Protein AF-A0A821K8Y9-F1 (afdb_monomer_lite)

Foldseek 3Di:
DPPVPVVVVVVVVVVPDDDCVVCVVDDDDDDDDDLPDPPVCNLVVQLVVVQVVCVVVVHDRDDSVVSSCVVVVDDDDDVVVVVVVVVLVVVQVVCVVVVPPDQQVDWDWDADVVVRDIDIDGDDDFDWDDDPHDIDGPPDDDDDPDDDDPVVVVVVVD

Structure (mmCIF, N/CA/C/O backbone):
data_AF-A0A821K8Y9-F1
#
_entry.id   AF-A0A821K8Y9-F1
#
loop_
_atom_site.group_PDB
_atom_site.id
_atom_site.type_symbol
_atom_site.label_atom_id
_atom_site.label_alt_id
_atom_site.label_comp_id
_atom_site.label_asym_id
_atom_site.label_entity_id
_atom_site.label_seq_id
_atom_site.pdbx_PDB_ins_code
_atom_site.Cartn_x
_atom_site.Cartn_y
_atom_site.Cartn_z
_atom_site.occupancy
_atom_site.B_iso_or_equiv
_atom_site.auth_seq_id
_atom_site.auth_comp_id
_atom_site.auth_asym_id
_atom_site.auth_atom_id
_atom_site.pdbx_PDB_model_num
ATOM 1 N N . MET A 1 1 ? 7.967 42.297 -19.874 1.00 45.38 1 MET A N 1
ATOM 2 C CA . MET A 1 1 ? 8.262 42.057 -21.306 1.00 45.38 1 MET A CA 1
ATOM 3 C C . MET A 1 1 ? 8.904 40.675 -21.486 1.00 45.38 1 MET A C 1
ATOM 5 O O . MET A 1 1 ? 10.060 40.593 -21.867 1.00 45.38 1 MET A O 1
ATOM 9 N N . MET A 1 2 ? 8.185 39.587 -21.180 1.00 49.03 2 MET A N 1
ATOM 10 C CA . MET A 1 2 ? 8.707 38.207 -21.278 1.00 49.03 2 MET A CA 1
ATOM 11 C C . MET A 1 2 ? 7.647 37.200 -21.780 1.00 49.03 2 MET A C 1
ATOM 13 O O . MET A 1 2 ? 7.760 36.017 -21.499 1.00 49.03 2 MET A O 1
ATOM 17 N N . ASN A 1 3 ? 6.636 37.656 -22.538 1.00 55.09 3 ASN A N 1
ATOM 18 C CA . ASN A 1 3 ? 5.594 36.774 -23.101 1.00 55.09 3 ASN A CA 1
ATOM 19 C C . ASN A 1 3 ? 5.679 36.607 -24.633 1.00 55.09 3 ASN A C 1
ATOM 21 O O . ASN A 1 3 ? 5.322 35.557 -25.141 1.00 55.09 3 ASN A O 1
ATOM 25 N N . ASN A 1 4 ? 6.262 37.559 -25.377 1.00 61.47 4 ASN A N 1
ATOM 26 C CA . ASN A 1 4 ? 6.220 37.521 -26.849 1.00 61.47 4 ASN A CA 1
ATOM 27 C C . ASN A 1 4 ? 6.952 36.334 -27.502 1.00 61.47 4 ASN A C 1
ATOM 29 O O . ASN A 1 4 ? 6.577 35.941 -28.595 1.00 61.47 4 ASN A O 1
ATOM 33 N N . ALA A 1 5 ? 8.009 35.782 -26.897 1.00 63.53 5 ALA A N 1
ATOM 34 C CA . ALA A 1 5 ? 8.796 34.727 -27.547 1.00 63.53 5 ALA A CA 1
ATOM 35 C C . ALA A 1 5 ? 8.064 33.373 -27.573 1.00 63.53 5 ALA A C 1
ATOM 37 O O . ALA A 1 5 ? 8.045 32.714 -28.609 1.00 63.53 5 ALA A O 1
ATOM 38 N N . ASN A 1 6 ? 7.415 33.004 -26.463 1.00 68.00 6 ASN A N 1
ATOM 39 C CA . ASN A 1 6 ? 6.642 31.762 -26.365 1.00 68.00 6 ASN A CA 1
ATOM 40 C C . ASN A 1 6 ? 5.364 31.825 -27.211 1.00 68.00 6 ASN A C 1
ATOM 42 O O . ASN A 1 6 ? 4.975 30.823 -27.804 1.00 68.00 6 ASN A O 1
ATOM 46 N N . ASP A 1 7 ? 4.742 33.003 -27.297 1.00 75.00 7 ASP A N 1
ATOM 47 C CA . ASP A 1 7 ? 3.530 33.203 -28.096 1.00 75.00 7 ASP A CA 1
ATOM 48 C C . ASP A 1 7 ? 3.833 33.072 -29.602 1.00 75.00 7 ASP A C 1
ATOM 50 O O . ASP A 1 7 ? 3.094 32.410 -30.330 1.00 75.00 7 ASP A O 1
ATOM 54 N N . ILE A 1 8 ? 4.981 33.592 -30.059 1.00 79.12 8 ILE A N 1
ATOM 55 C CA . ILE A 1 8 ? 5.451 33.434 -31.448 1.00 79.12 8 ILE A CA 1
ATOM 56 C C . ILE A 1 8 ? 5.761 31.962 -31.771 1.00 79.12 8 ILE A C 1
ATOM 58 O O . ILE A 1 8 ? 5.426 31.483 -32.854 1.00 79.12 8 ILE A O 1
ATOM 62 N N . GLU A 1 9 ? 6.389 31.226 -30.852 1.00 86.88 9 GLU A N 1
ATOM 63 C CA . GLU A 1 9 ? 6.707 29.806 -31.051 1.00 86.88 9 GLU A CA 1
ATOM 64 C C . GLU A 1 9 ? 5.437 28.935 -31.090 1.00 86.88 9 GLU A C 1
ATOM 66 O O . GLU A 1 9 ? 5.315 28.040 -31.931 1.00 86.88 9 GLU A O 1
ATOM 71 N N . ALA A 1 10 ? 4.447 29.240 -30.246 1.00 87.69 10 ALA A N 1
ATOM 72 C CA . ALA A 1 10 ? 3.154 28.561 -30.244 1.00 87.69 10 ALA A CA 1
ATOM 73 C C . ALA A 1 10 ? 2.371 28.793 -31.549 1.00 87.69 10 ALA A C 1
ATOM 75 O O . ALA A 1 10 ? 1.852 27.837 -32.130 1.00 87.69 10 ALA A O 1
ATOM 76 N N . GLU A 1 11 ? 2.326 30.029 -32.056 1.00 88.75 11 GLU A N 1
ATOM 77 C CA . GLU A 1 11 ? 1.686 30.350 -33.341 1.00 88.75 11 GLU A CA 1
ATOM 78 C C . GLU A 1 11 ? 2.365 29.632 -34.517 1.00 88.75 11 GLU A C 1
ATOM 80 O O . GLU A 1 11 ? 1.694 29.089 -35.403 1.00 88.75 11 GLU A O 1
ATOM 85 N N . GLN A 1 12 ? 3.699 29.546 -34.500 1.00 89.38 12 GLN A N 1
ATOM 86 C CA . GLN A 1 12 ? 4.459 28.783 -35.490 1.00 89.38 12 GLN A CA 1
ATOM 87 C C . GLN A 1 12 ? 4.135 27.285 -35.436 1.00 89.38 12 GLN A C 1
ATOM 89 O O . GLN A 1 12 ? 3.950 26.668 -36.486 1.00 89.38 12 GLN A O 1
ATOM 94 N N . LEU A 1 13 ? 4.024 26.691 -34.245 1.00 90.12 13 LEU A N 1
ATOM 95 C CA . LEU A 1 13 ? 3.651 25.281 -34.086 1.00 90.12 13 LEU A CA 1
ATOM 96 C C . LEU A 1 13 ? 2.224 25.006 -34.570 1.00 90.12 13 LEU A C 1
ATOM 98 O O . LEU A 1 13 ? 2.013 24.029 -35.289 1.00 90.12 13 LEU A O 1
ATOM 102 N N . LEU A 1 14 ? 1.269 25.885 -34.253 1.00 88.88 14 LEU A N 1
ATOM 103 C CA . LEU A 1 14 ? -0.120 25.768 -34.708 1.00 88.88 14 LEU A CA 1
ATOM 104 C C . LEU A 1 14 ? -0.222 25.781 -36.235 1.00 88.88 14 LEU A C 1
ATOM 106 O O . LEU A 1 14 ? -0.960 24.982 -36.805 1.00 88.88 14 LEU A O 1
ATOM 110 N N . SER A 1 15 ? 0.568 26.625 -36.904 1.00 90.19 15 SER A N 1
ATOM 111 C CA . SER A 1 15 ? 0.589 26.684 -38.372 1.00 90.19 15 SER A CA 1
ATOM 112 C C . SER A 1 15 ? 1.107 25.403 -39.047 1.00 90.19 15 SER A C 1
ATOM 114 O O . SER A 1 15 ? 0.844 25.186 -40.228 1.00 90.19 15 SER A O 1
ATOM 116 N N . ARG A 1 16 ? 1.835 24.546 -38.311 1.00 90.56 16 ARG A N 1
ATOM 117 C CA . ARG A 1 16 ? 2.416 23.284 -38.807 1.00 90.56 16 ARG A CA 1
ATOM 118 C C . ARG A 1 16 ? 1.526 22.068 -38.560 1.00 90.56 16 ARG A C 1
ATOM 120 O O . ARG A 1 16 ? 1.849 20.991 -39.060 1.00 90.56 16 ARG A O 1
ATOM 127 N N . LEU A 1 17 ? 0.453 22.209 -37.780 1.00 90.31 17 LEU A N 1
ATOM 128 C CA . LEU A 1 17 ? -0.473 21.109 -37.530 1.00 90.31 17 LEU A CA 1
ATOM 129 C C . LEU A 1 17 ? -1.328 20.840 -38.780 1.00 90.31 17 LEU A C 1
ATOM 131 O O . LEU A 1 17 ? -1.825 21.789 -39.393 1.00 90.31 17 LEU A O 1
ATOM 135 N N . PRO A 1 18 ? -1.520 19.566 -39.168 1.00 90.50 18 PRO A N 1
ATOM 136 C CA . PRO A 1 18 ? -2.443 19.218 -40.241 1.00 90.50 18 PRO A CA 1
ATOM 137 C C . PRO A 1 18 ? -3.876 19.587 -39.846 1.00 90.50 18 PRO A C 1
ATOM 139 O O . PRO A 1 18 ? -4.221 19.607 -38.659 1.00 90.50 18 PRO A O 1
ATOM 142 N N . LYS A 1 19 ? -4.735 19.865 -40.833 1.00 89.75 19 LYS A N 1
ATOM 143 C CA . LYS A 1 19 ? -6.149 20.106 -40.539 1.00 89.75 19 LYS A CA 1
ATOM 144 C C . LYS A 1 19 ? -6.786 18.792 -40.075 1.00 89.75 19 LYS A C 1
ATOM 146 O O . LYS A 1 19 ? -6.412 17.737 -40.583 1.00 89.75 19 LYS A O 1
ATOM 151 N N . PRO A 1 20 ? -7.771 18.822 -39.159 1.00 85.38 20 PRO A N 1
ATOM 152 C CA . PRO A 1 20 ? -8.432 17.605 -38.682 1.00 85.38 20 PRO A CA 1
ATOM 153 C C . PRO A 1 20 ? -9.004 16.730 -39.807 1.00 85.38 20 PRO A C 1
ATOM 155 O O . PRO A 1 20 ? -9.006 15.511 -39.688 1.00 85.38 20 PRO A O 1
ATOM 158 N N . GLU A 1 21 ? -9.436 17.352 -40.908 1.00 88.75 21 GLU A N 1
ATOM 159 C CA . GLU A 1 21 ? -9.954 16.694 -42.115 1.00 88.75 21 GLU A CA 1
ATOM 160 C C . GLU A 1 21 ? -8.909 15.799 -42.807 1.00 88.75 21 GLU A C 1
ATOM 162 O O . GLU A 1 21 ? -9.263 14.751 -43.339 1.00 88.75 21 GLU A O 1
ATOM 167 N N . ASP A 1 22 ? -7.623 16.163 -42.736 1.00 87.31 22 ASP A N 1
ATOM 168 C CA . ASP A 1 22 ? -6.518 15.448 -43.391 1.00 87.31 22 ASP A CA 1
ATOM 169 C C . ASP A 1 22 ? -6.084 14.185 -42.618 1.00 87.31 22 ASP A C 1
ATOM 171 O O . ASP A 1 22 ? -5.307 13.377 -43.127 1.00 87.31 22 ASP A O 1
ATOM 175 N N . VAL A 1 23 ? -6.552 14.014 -41.374 1.00 89.50 23 VAL A N 1
ATOM 176 C CA . VAL A 1 23 ? -6.128 12.940 -40.454 1.00 89.50 23 VAL A CA 1
ATOM 177 C C . VAL A 1 23 ? -7.285 12.068 -39.953 1.00 89.50 23 VAL A C 1
ATOM 179 O O . VAL A 1 23 ? -7.086 11.253 -39.054 1.00 89.50 23 VAL A O 1
ATOM 182 N N . LEU A 1 24 ? -8.480 12.194 -40.543 1.00 84.56 24 LEU A N 1
ATOM 183 C CA . LEU A 1 24 ? -9.691 11.456 -40.142 1.00 84.56 24 LEU A CA 1
ATOM 184 C C . LEU A 1 24 ? -9.517 9.927 -40.157 1.00 84.56 24 LEU A C 1
ATOM 186 O O . LEU A 1 24 ? -10.121 9.231 -39.339 1.00 84.56 24 LEU A O 1
ATOM 190 N N . ASP A 1 25 ? -8.667 9.411 -41.047 1.00 88.69 25 ASP A N 1
ATOM 191 C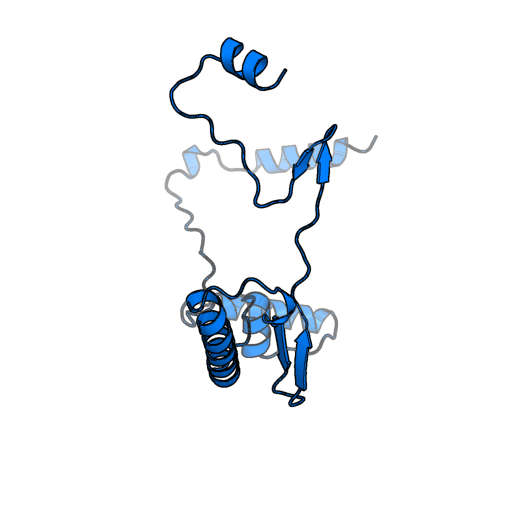 CA . ASP A 1 25 ? -8.406 7.974 -41.186 1.00 88.69 25 ASP A CA 1
ATOM 192 C C . ASP 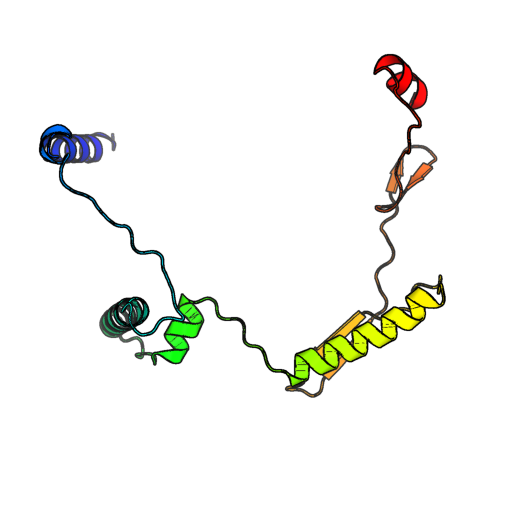A 1 25 ? -7.322 7.449 -40.225 1.00 88.69 25 ASP A C 1
ATOM 194 O O . ASP A 1 25 ? -7.114 6.237 -40.115 1.00 88.69 25 ASP A O 1
ATOM 198 N N . ILE A 1 26 ? -6.632 8.331 -39.491 1.00 89.56 26 ILE A N 1
ATOM 199 C CA . ILE A 1 26 ? -5.576 7.947 -38.550 1.00 89.56 26 ILE A CA 1
ATOM 200 C C . ILE A 1 26 ? -6.197 7.635 -37.190 1.00 89.56 26 ILE A C 1
ATOM 202 O O . ILE A 1 26 ? -6.672 8.513 -36.472 1.00 89.56 26 ILE A O 1
ATOM 206 N N . LYS A 1 27 ? -6.122 6.365 -36.788 1.00 89.19 27 LYS A N 1
ATOM 207 C CA . LYS A 1 27 ? -6.478 5.931 -35.434 1.00 89.19 27 LYS A CA 1
ATOM 208 C C . LYS A 1 27 ? -5.218 5.738 -34.606 1.00 89.19 27 LYS A C 1
ATOM 210 O O . LYS A 1 27 ? -4.423 4.843 -34.873 1.00 89.19 27 LYS A O 1
ATOM 215 N N . ILE A 1 28 ? -5.055 6.568 -33.583 1.00 91.81 28 ILE A N 1
ATOM 216 C CA . ILE A 1 28 ? -4.008 6.396 -32.577 1.00 91.81 28 ILE A CA 1
ATOM 217 C C . ILE A 1 28 ? -4.566 5.488 -31.486 1.00 91.81 28 ILE A C 1
ATOM 219 O O . ILE A 1 28 ? -5.575 5.818 -30.865 1.00 91.81 28 ILE A O 1
ATOM 223 N N . GLN A 1 29 ? -3.910 4.352 -31.252 1.00 92.81 29 GLN A N 1
ATOM 224 C CA . GLN A 1 29 ? -4.229 3.478 -30.131 1.00 92.81 29 GLN A CA 1
ATOM 225 C C . GLN A 1 29 ? -3.271 3.782 -28.971 1.00 92.81 29 GLN A C 1
ATOM 227 O O . GLN A 1 29 ? -2.088 3.431 -29.053 1.00 92.81 29 GLN A O 1
ATOM 232 N N . PRO A 1 30 ? -3.739 4.445 -27.899 1.00 94.50 30 PRO A N 1
ATOM 233 C CA . PRO A 1 30 ? -2.925 4.609 -26.706 1.00 94.50 30 PRO A CA 1
ATOM 234 C C . PRO A 1 30 ? -2.636 3.232 -26.105 1.00 94.50 30 PRO A C 1
ATOM 236 O O . PRO A 1 30 ? -3.524 2.384 -26.023 1.00 94.50 30 PRO A O 1
ATOM 239 N N . HIS A 1 31 ? -1.385 3.005 -25.712 1.00 92.56 31 HIS A N 1
ATOM 240 C CA . HIS A 1 31 ? -1.031 1.811 -24.953 1.00 92.56 31 HIS A CA 1
ATOM 241 C C . HIS A 1 31 ? -1.383 2.030 -23.484 1.00 92.56 31 HIS A C 1
ATOM 243 O O . HIS A 1 31 ? -1.007 3.046 -22.894 1.00 92.56 31 HIS A O 1
ATOM 249 N N . GLU A 1 32 ? -2.097 1.071 -22.902 1.00 94.06 32 GLU A N 1
ATOM 250 C CA . GLU A 1 32 ? -2.330 1.014 -21.464 1.00 94.06 32 GLU A CA 1
ATOM 251 C C . GLU A 1 32 ? -1.160 0.293 -20.810 1.00 94.06 32 GLU A C 1
ATOM 253 O O . GLU A 1 32 ? -0.787 -0.807 -21.214 1.00 94.06 32 GLU A O 1
ATOM 258 N N . PHE A 1 33 ? -0.544 0.935 -19.821 1.00 93.25 33 PHE A N 1
ATOM 259 C CA . PHE A 1 33 ? 0.601 0.354 -19.142 1.00 93.25 33 PHE A CA 1
ATOM 260 C C . PHE A 1 33 ? 0.187 -0.892 -18.354 1.00 93.25 33 PHE A C 1
ATOM 262 O O . PHE A 1 33 ? -0.544 -0.806 -17.372 1.00 93.25 33 PHE A O 1
ATOM 269 N N . GLU A 1 34 ? 0.727 -2.029 -18.775 1.00 92.88 34 GLU A N 1
ATOM 270 C CA . GLU A 1 34 ? 0.651 -3.314 -18.087 1.00 92.88 34 GLU A CA 1
ATOM 271 C C . GLU A 1 34 ? 2.072 -3.808 -17.803 1.00 92.88 34 GLU A C 1
ATOM 273 O O . GLU A 1 34 ? 2.897 -3.921 -18.713 1.00 92.88 34 GLU A O 1
ATOM 278 N N . GLN A 1 35 ? 2.353 -4.066 -16.531 1.00 87.62 35 GLN A N 1
ATOM 279 C CA . GLN A 1 35 ? 3.668 -4.431 -16.014 1.00 87.62 35 GLN A CA 1
ATOM 280 C C . GLN A 1 35 ? 3.879 -5.945 -15.925 1.00 87.62 35 GLN A C 1
ATOM 282 O O . GLN A 1 35 ? 5.028 -6.397 -15.909 1.00 87.62 35 GLN A O 1
ATOM 287 N N . ASP A 1 36 ? 2.797 -6.723 -15.831 1.00 89.81 36 ASP A N 1
ATOM 288 C CA . ASP A 1 36 ? 2.825 -8.168 -15.600 1.00 89.81 36 ASP A CA 1
ATOM 289 C C . ASP A 1 36 ? 2.778 -9.004 -16.878 1.00 89.81 36 ASP A C 1
ATOM 291 O O . ASP A 1 36 ? 3.074 -10.198 -16.837 1.00 89.81 36 ASP A O 1
ATOM 295 N N . ASP A 1 37 ? 2.527 -8.371 -18.021 1.00 92.75 37 ASP A N 1
ATOM 296 C CA . ASP A 1 37 ? 2.674 -8.981 -19.337 1.00 92.75 37 ASP A CA 1
ATOM 297 C C . ASP A 1 37 ? 4.065 -8.693 -19.922 1.00 92.75 37 ASP A C 1
ATOM 299 O O . ASP A 1 37 ? 4.363 -7.596 -20.389 1.00 92.75 37 ASP A O 1
ATOM 303 N N . ASP A 1 38 ? 4.932 -9.707 -19.916 1.00 89.44 38 ASP A N 1
ATOM 304 C CA . ASP A 1 38 ? 6.290 -9.607 -20.459 1.00 89.44 38 ASP A CA 1
ATOM 305 C C . ASP A 1 38 ? 6.338 -9.600 -22.004 1.00 89.44 38 ASP A C 1
ATOM 307 O O . ASP A 1 38 ? 7.419 -9.452 -22.572 1.00 89.44 38 ASP A O 1
ATOM 311 N N . THR A 1 39 ? 5.201 -9.748 -22.697 1.00 93.38 39 THR A N 1
ATOM 312 C CA . THR A 1 39 ? 5.127 -9.808 -24.169 1.00 93.38 39 THR A CA 1
ATOM 313 C C . THR A 1 39 ? 4.787 -8.472 -24.837 1.00 93.38 39 THR A C 1
ATOM 315 O O . THR A 1 39 ? 4.989 -8.322 -26.042 1.00 93.38 39 THR A O 1
ATOM 318 N N . ASN A 1 40 ? 4.325 -7.481 -24.068 1.00 93.62 40 ASN A N 1
ATOM 319 C CA . ASN A 1 40 ? 3.919 -6.161 -24.569 1.00 93.62 40 ASN A CA 1
ATOM 320 C C . ASN A 1 40 ? 5.074 -5.143 -24.703 1.00 93.62 40 ASN A C 1
ATOM 322 O O . ASN A 1 40 ? 4.859 -4.018 -25.153 1.00 93.62 40 ASN A O 1
ATOM 326 N N . PHE A 1 41 ? 6.294 -5.516 -24.299 1.00 94.50 41 PHE A N 1
ATOM 327 C CA . PHE A 1 41 ? 7.510 -4.688 -24.321 1.00 94.50 41 PHE A CA 1
ATOM 328 C C . PHE A 1 41 ? 7.469 -3.383 -23.502 1.00 94.50 41 PHE A C 1
ATOM 330 O O . PHE A 1 41 ? 8.412 -2.588 -23.573 1.00 94.50 41 PHE A O 1
ATOM 337 N N . HIS A 1 42 ? 6.447 -3.146 -22.674 1.00 95.25 42 HIS A N 1
ATOM 338 C CA . HIS A 1 42 ? 6.364 -1.940 -21.842 1.00 95.25 42 HIS A CA 1
ATOM 339 C C . HIS A 1 42 ? 7.554 -1.847 -20.888 1.00 95.25 42 HIS A C 1
ATOM 341 O O . HIS A 1 42 ? 8.248 -0.829 -20.817 1.00 95.25 42 HIS A O 1
ATOM 347 N N . MET A 1 43 ? 7.824 -2.944 -20.178 1.00 94.56 43 MET A N 1
ATOM 348 C CA . MET A 1 43 ? 8.940 -3.002 -19.245 1.00 94.56 43 MET A CA 1
ATOM 349 C C . MET A 1 43 ? 10.287 -2.953 -19.964 1.00 94.56 43 MET A C 1
ATOM 351 O O . MET A 1 43 ? 11.196 -2.297 -19.463 1.00 94.56 43 MET A O 1
ATOM 355 N N . ASP A 1 44 ? 10.418 -3.572 -21.140 1.00 94.88 44 ASP A N 1
ATOM 356 C CA . ASP A 1 44 ? 11.653 -3.528 -21.932 1.00 94.88 44 ASP A CA 1
ATOM 357 C C . ASP A 1 44 ? 12.029 -2.100 -22.324 1.00 94.88 44 ASP A C 1
ATOM 359 O O . ASP A 1 44 ? 13.180 -1.693 -22.139 1.00 94.88 44 ASP A O 1
ATOM 363 N N . TYR A 1 45 ? 11.046 -1.315 -22.779 1.00 95.69 45 TYR A N 1
ATOM 364 C CA . TYR A 1 45 ? 11.232 0.102 -23.073 1.00 95.69 45 TYR A CA 1
ATOM 365 C C . TYR A 1 45 ? 11.699 0.875 -21.831 1.00 95.69 45 TYR A C 1
ATOM 367 O O . TYR A 1 45 ? 12.741 1.533 -21.862 1.00 95.69 45 TYR A O 1
ATOM 375 N N . ILE A 1 46 ? 10.986 0.742 -20.707 1.00 95.94 46 ILE A N 1
ATOM 376 C CA . ILE A 1 46 ? 11.315 1.450 -19.459 1.00 95.94 46 ILE A CA 1
ATOM 377 C C . ILE A 1 46 ? 12.721 1.082 -18.967 1.00 95.94 46 ILE A C 1
ATOM 379 O O . ILE A 1 46 ? 13.491 1.964 -18.585 1.00 95.94 46 ILE A O 1
ATOM 383 N N . ILE A 1 47 ? 13.083 -0.203 -18.998 1.00 95.56 47 ILE A N 1
ATOM 384 C CA . ILE A 1 47 ? 14.387 -0.708 -18.548 1.00 95.56 47 ILE A CA 1
ATOM 385 C C . ILE A 1 47 ? 15.515 -0.164 -19.419 1.00 95.56 47 ILE A C 1
ATOM 387 O O . ILE A 1 47 ? 16.521 0.314 -18.886 1.00 95.56 47 ILE A O 1
ATOM 391 N N . ALA A 1 48 ? 15.362 -0.232 -20.742 1.00 96.56 48 ALA A N 1
ATOM 392 C CA . ALA A 1 48 ? 16.369 0.251 -21.674 1.00 96.56 48 ALA A CA 1
ATOM 393 C C . ALA A 1 48 ? 16.580 1.761 -21.511 1.00 96.56 48 ALA A C 1
ATOM 395 O O . ALA A 1 48 ? 17.707 2.204 -21.285 1.00 96.56 48 ALA A O 1
ATOM 396 N N . THR A 1 49 ? 15.503 2.551 -21.534 1.00 96.94 49 THR A N 1
ATOM 397 C CA . THR A 1 49 ? 15.575 4.011 -21.395 1.00 96.94 49 THR A CA 1
ATOM 398 C C . THR A 1 49 ? 16.138 4.431 -20.038 1.00 96.94 49 THR A C 1
ATOM 400 O O . THR A 1 49 ? 16.982 5.328 -19.981 1.00 96.94 49 THR A O 1
ATOM 403 N N . ALA A 1 50 ? 15.731 3.776 -18.945 1.00 96.94 50 ALA A N 1
ATOM 404 C CA . ALA A 1 50 ? 16.248 4.072 -17.611 1.00 96.94 50 ALA A CA 1
ATOM 405 C C . ALA A 1 50 ? 17.751 3.785 -17.504 1.00 96.94 50 ALA A C 1
ATOM 407 O O . ALA A 1 50 ? 18.491 4.618 -16.983 1.00 96.94 50 ALA A O 1
ATOM 408 N N . ASN A 1 51 ? 18.219 2.650 -18.031 1.00 97.31 51 ASN A N 1
ATOM 409 C CA . ASN A 1 51 ? 19.633 2.279 -17.977 1.00 97.31 51 ASN A CA 1
ATOM 410 C C . ASN A 1 51 ? 20.513 3.130 -18.904 1.00 97.31 51 ASN A C 1
ATOM 412 O O . ASN A 1 51 ? 21.619 3.492 -18.508 1.00 97.31 51 ASN A O 1
ATOM 416 N N . LEU A 1 52 ? 20.023 3.501 -20.092 1.00 97.88 52 LEU A N 1
ATOM 417 C CA . LEU A 1 52 ? 20.720 4.440 -20.980 1.00 97.88 52 LEU A CA 1
ATOM 418 C C . LEU A 1 52 ? 20.836 5.826 -20.337 1.00 97.88 52 LEU A C 1
ATOM 420 O O . LEU A 1 52 ? 21.891 6.454 -20.374 1.00 97.88 52 LEU A O 1
ATOM 424 N N . ARG A 1 53 ? 19.767 6.300 -19.685 1.00 97.75 53 ARG A N 1
ATOM 425 C CA . ARG A 1 53 ? 19.818 7.553 -18.928 1.00 97.75 53 ARG A CA 1
ATOM 426 C C . ARG A 1 53 ? 20.765 7.449 -17.735 1.00 97.75 53 ARG A C 1
ATOM 428 O O . ARG A 1 53 ? 21.475 8.409 -17.475 1.00 97.75 53 ARG A O 1
ATOM 435 N N . ALA A 1 54 ? 20.779 6.325 -17.021 1.00 97.50 54 ALA A N 1
ATOM 436 C CA . ALA A 1 54 ? 21.682 6.111 -15.894 1.00 97.50 54 ALA A CA 1
ATOM 437 C C . ALA A 1 54 ? 23.152 6.237 -16.327 1.00 97.50 54 ALA A C 1
ATOM 439 O O . ALA A 1 54 ? 23.917 6.948 -15.684 1.00 97.50 54 ALA A O 1
ATOM 440 N N . GLU A 1 55 ? 23.511 5.646 -17.466 1.00 97.44 55 GLU A N 1
ATOM 441 C CA . GLU A 1 55 ? 24.861 5.720 -18.033 1.00 97.44 55 GLU A CA 1
ATOM 442 C C . GLU A 1 55 ? 25.301 7.151 -18.368 1.00 97.44 55 GLU A C 1
ATOM 444 O O . GLU A 1 55 ? 26.431 7.516 -18.059 1.00 97.44 55 GLU A O 1
ATOM 449 N N . ASN A 1 56 ? 24.400 7.996 -18.885 1.00 98.31 56 ASN A N 1
ATOM 450 C CA . ASN A 1 56 ? 24.702 9.412 -19.151 1.00 98.31 56 ASN A CA 1
ATOM 451 C C . ASN A 1 56 ? 25.124 10.205 -17.900 1.00 98.31 56 ASN A C 1
ATOM 453 O O . ASN A 1 56 ? 25.761 11.247 -18.031 1.00 98.31 56 ASN A O 1
ATOM 457 N N . TYR A 1 57 ? 24.737 9.752 -16.706 1.00 97.75 57 TYR A N 1
ATOM 458 C CA . TYR A 1 57 ? 25.041 10.404 -15.428 1.00 97.75 57 TYR A CA 1
ATOM 459 C C . TYR A 1 57 ? 25.931 9.538 -14.526 1.00 97.75 57 TYR A C 1
ATOM 461 O O . TYR A 1 57 ? 25.973 9.771 -13.320 1.00 97.75 57 TYR A O 1
ATOM 469 N N . GLU A 1 58 ? 26.598 8.520 -15.086 1.00 96.75 58 GLU A N 1
ATOM 470 C CA . GLU A 1 58 ? 27.457 7.585 -14.341 1.00 96.75 58 GLU A CA 1
ATOM 471 C C . GLU A 1 58 ? 26.732 6.872 -13.176 1.00 96.75 58 GLU A C 1
ATOM 473 O O . GLU A 1 58 ? 27.334 6.441 -12.192 1.00 96.75 58 GLU A O 1
ATOM 478 N N . ILE A 1 59 ? 25.411 6.712 -13.285 1.00 97.25 59 ILE A N 1
ATOM 479 C CA . ILE A 1 59 ? 24.590 5.965 -12.332 1.00 97.25 59 ILE A CA 1
ATOM 480 C C . ILE A 1 59 ? 24.664 4.477 -12.688 1.00 97.25 59 ILE A C 1
ATOM 482 O O . ILE A 1 59 ? 24.529 4.081 -13.847 1.00 97.25 59 ILE A O 1
ATOM 486 N N . GLN A 1 60 ? 24.842 3.624 -11.675 1.00 96.38 60 GLN A N 1
ATOM 487 C CA . GLN A 1 60 ? 24.898 2.177 -11.866 1.00 96.38 60 GLN A CA 1
ATOM 488 C C . GLN A 1 60 ? 23.602 1.645 -12.502 1.00 96.38 60 GLN A C 1
ATOM 490 O O . GLN A 1 60 ? 22.502 1.894 -12.002 1.00 96.38 60 GLN A O 1
ATOM 495 N N . ARG A 1 61 ? 23.748 0.851 -13.570 1.00 95.38 61 ARG A N 1
ATOM 496 C CA . ARG A 1 61 ? 22.630 0.150 -14.215 1.00 95.38 61 ARG A CA 1
ATOM 497 C C . ARG A 1 61 ? 21.939 -0.808 -13.247 1.00 95.38 61 ARG A C 1
ATOM 499 O O . ARG A 1 61 ? 22.570 -1.417 -12.381 1.00 95.38 61 ARG A O 1
ATOM 506 N N . VAL A 1 62 ? 20.636 -0.962 -13.434 1.00 94.81 62 VAL A N 1
ATOM 507 C CA . VAL A 1 62 ? 19.767 -1.757 -12.570 1.00 94.81 62 VAL A CA 1
ATOM 508 C C . VAL A 1 62 ? 19.102 -2.877 -13.373 1.00 94.81 62 VAL A C 1
ATOM 510 O O . VAL A 1 62 ? 18.812 -2.731 -14.562 1.00 94.81 62 VAL A O 1
ATOM 513 N N . ASP A 1 63 ? 18.887 -4.016 -12.719 1.00 93.94 63 ASP A N 1
ATOM 514 C CA . ASP A 1 63 ? 18.250 -5.200 -13.284 1.00 93.94 63 ASP A CA 1
ATOM 515 C C . ASP A 1 63 ? 16.746 -5.006 -13.548 1.00 93.94 63 ASP A C 1
ATOM 517 O O . ASP A 1 63 ? 16.077 -4.163 -12.940 1.00 93.94 63 ASP A O 1
ATOM 521 N N . ARG A 1 64 ? 16.200 -5.853 -14.433 1.00 92.19 64 ARG A N 1
ATOM 522 C CA . ARG A 1 64 ? 14.775 -5.865 -14.803 1.00 92.19 64 ARG A CA 1
ATOM 523 C C . ARG A 1 64 ? 13.859 -5.922 -13.588 1.00 92.19 64 ARG A C 1
ATOM 525 O O . ARG A 1 64 ? 12.913 -5.146 -13.523 1.00 92.19 64 ARG A O 1
ATOM 532 N N . ASN A 1 65 ? 14.133 -6.798 -12.623 1.00 91.88 65 ASN A N 1
ATOM 533 C CA . ASN A 1 65 ? 13.226 -7.032 -11.499 1.00 91.88 65 ASN A CA 1
ATOM 534 C C . ASN A 1 65 ? 13.160 -5.821 -10.571 1.00 91.88 65 ASN A C 1
ATOM 536 O O . ASN A 1 65 ? 12.078 -5.434 -10.130 1.00 91.88 65 ASN A O 1
ATOM 540 N N . LYS A 1 66 ? 14.300 -5.182 -10.299 1.00 93.06 66 LYS A N 1
ATOM 541 C CA . LYS A 1 66 ? 14.325 -3.968 -9.482 1.00 93.06 66 LYS A CA 1
ATOM 542 C C . LYS A 1 66 ? 13.671 -2.780 -10.190 1.00 93.06 66 LYS A C 1
ATOM 544 O O . LYS A 1 66 ? 12.955 -2.036 -9.523 1.00 93.06 66 LYS A O 1
ATOM 549 N N . ILE A 1 67 ? 13.848 -2.624 -11.506 1.00 93.56 67 ILE A N 1
ATOM 550 C CA . ILE A 1 67 ? 13.137 -1.589 -12.280 1.00 93.56 67 ILE A CA 1
ATOM 551 C C . ILE A 1 67 ? 11.635 -1.884 -12.326 1.00 93.56 67 ILE A C 1
ATOM 553 O O . ILE A 1 67 ? 10.855 -0.985 -12.034 1.00 93.56 67 ILE A O 1
ATOM 557 N N . LYS A 1 68 ? 11.222 -3.131 -12.591 1.00 92.56 68 LYS A N 1
ATOM 558 C CA . LYS A 1 68 ? 9.814 -3.566 -12.571 1.00 92.56 68 LYS A CA 1
ATOM 559 C C . LYS A 1 68 ? 9.160 -3.286 -11.226 1.00 92.56 68 LYS A C 1
ATOM 561 O O . LYS A 1 68 ? 8.099 -2.682 -11.181 1.00 92.56 68 LYS A O 1
ATOM 566 N N . ARG A 1 69 ? 9.840 -3.607 -10.123 1.00 93.06 69 ARG A N 1
ATOM 567 C CA . ARG A 1 69 ? 9.351 -3.293 -8.774 1.00 93.06 69 ARG A CA 1
ATOM 568 C C . ARG A 1 69 ? 9.081 -1.798 -8.578 1.00 93.06 69 ARG A C 1
ATOM 570 O O . ARG A 1 69 ? 8.091 -1.450 -7.947 1.00 93.06 69 ARG A O 1
ATOM 577 N N . ILE A 1 70 ? 9.964 -0.934 -9.084 1.00 92.06 70 ILE A N 1
ATOM 578 C CA . ILE A 1 70 ? 9.857 0.525 -8.926 1.00 92.06 70 ILE A CA 1
ATOM 579 C C . ILE A 1 70 ? 8.808 1.111 -9.879 1.00 92.06 70 ILE A C 1
ATOM 581 O O . ILE A 1 70 ? 7.901 1.793 -9.422 1.00 92.06 70 ILE A O 1
ATOM 585 N N . ALA A 1 71 ? 8.907 0.835 -11.182 1.00 91.19 71 ALA A N 1
ATOM 586 C CA . ALA A 1 71 ? 7.985 1.342 -12.204 1.00 91.19 71 ALA A CA 1
ATOM 587 C C . ALA A 1 71 ? 6.546 0.853 -11.981 1.00 91.19 71 ALA A C 1
ATOM 589 O O . ALA A 1 71 ? 5.584 1.569 -12.235 1.00 91.19 71 ALA A O 1
ATOM 590 N N . GLY A 1 72 ? 6.432 -0.364 -11.464 1.00 89.06 72 GLY A N 1
ATOM 591 C CA . GLY A 1 72 ? 5.196 -1.055 -11.162 1.00 89.06 72 GLY A CA 1
ATOM 592 C C . GLY A 1 72 ? 4.540 -0.745 -9.823 1.00 89.06 72 GLY A C 1
ATOM 593 O O . GLY A 1 72 ? 3.437 -1.221 -9.561 1.00 89.06 72 GLY A O 1
ATOM 594 N N . ASN A 1 73 ? 5.226 -0.003 -8.946 1.00 90.31 73 ASN A N 1
ATOM 595 C CA . ASN A 1 73 ? 4.826 0.202 -7.549 1.00 90.31 73 ASN A CA 1
ATOM 596 C C . ASN A 1 73 ? 4.471 -1.111 -6.817 1.00 90.31 73 ASN A C 1
ATOM 598 O O . ASN A 1 73 ? 3.520 -1.167 -6.035 1.00 90.31 73 ASN A O 1
ATOM 602 N N . ILE A 1 74 ? 5.234 -2.182 -7.068 1.00 91.31 74 ILE A N 1
ATOM 603 C CA . ILE A 1 74 ? 4.942 -3.513 -6.520 1.00 91.31 74 ILE A CA 1
ATOM 604 C C . ILE A 1 74 ? 5.184 -3.518 -5.006 1.00 91.31 74 ILE A C 1
ATOM 606 O O . ILE A 1 74 ? 6.309 -3.314 -4.537 1.00 91.31 74 ILE A O 1
ATOM 610 N N . ILE A 1 75 ? 4.134 -3.825 -4.241 1.00 91.69 75 ILE A N 1
ATOM 611 C CA . ILE A 1 75 ? 4.200 -4.011 -2.788 1.00 91.69 75 ILE A CA 1
ATOM 612 C C . ILE A 1 75 ? 4.665 -5.449 -2.498 1.00 91.69 75 ILE A C 1
ATOM 614 O O . ILE A 1 75 ? 4.019 -6.396 -2.947 1.00 91.69 75 ILE A O 1
ATOM 618 N N . PRO A 1 76 ? 5.769 -5.656 -1.756 1.00 89.44 76 PRO A N 1
ATOM 619 C CA . PRO A 1 76 ? 6.242 -6.996 -1.431 1.00 89.44 76 PRO A CA 1
ATOM 620 C C . PRO A 1 76 ? 5.285 -7.691 -0.455 1.00 89.44 76 PRO A C 1
ATOM 622 O O . PRO A 1 76 ? 4.965 -7.154 0.604 1.00 89.44 76 PRO A O 1
ATOM 625 N N . VAL A 1 77 ? 4.872 -8.915 -0.789 1.00 91.69 77 VAL A N 1
ATOM 626 C CA . VAL A 1 77 ? 3.964 -9.732 0.027 1.00 91.69 77 VAL A CA 1
ATOM 627 C C . VAL A 1 77 ? 4.511 -11.151 0.143 1.00 91.69 77 VAL A C 1
ATOM 629 O O . VAL A 1 77 ? 5.029 -11.714 -0.818 1.00 91.69 77 VAL A O 1
ATOM 632 N N . ILE A 1 78 ? 4.383 -11.738 1.333 1.00 94.94 78 ILE A N 1
ATOM 633 C CA . ILE A 1 78 ? 4.698 -13.143 1.595 1.00 94.94 78 ILE A CA 1
ATOM 634 C C . ILE A 1 78 ? 3.626 -13.750 2.501 1.00 94.94 78 ILE A C 1
ATOM 636 O O . ILE A 1 78 ? 3.133 -13.101 3.426 1.00 94.94 78 ILE A O 1
ATOM 640 N N . ALA A 1 79 ? 3.288 -15.016 2.251 1.00 96.38 79 ALA A N 1
ATOM 641 C CA . ALA A 1 79 ? 2.206 -15.713 2.942 1.00 96.38 79 ALA A CA 1
ATOM 642 C C . ALA A 1 79 ? 2.386 -15.786 4.469 1.00 96.38 79 ALA A C 1
ATOM 644 O O . ALA A 1 79 ? 1.398 -15.807 5.196 1.00 96.38 79 ALA A O 1
ATOM 645 N N . THR A 1 80 ? 3.624 -15.798 4.973 1.00 96.56 80 THR A N 1
ATOM 646 C CA . THR A 1 80 ? 3.915 -15.896 6.412 1.00 96.56 80 THR A CA 1
ATOM 647 C C . THR A 1 80 ? 3.393 -14.692 7.195 1.00 96.56 80 THR A C 1
ATOM 649 O O . THR A 1 80 ? 2.697 -14.872 8.194 1.00 96.56 80 THR A O 1
ATOM 652 N N . THR A 1 81 ? 3.657 -13.469 6.721 1.00 95.88 81 THR A N 1
ATOM 653 C CA . THR A 1 81 ? 3.139 -12.242 7.346 1.00 95.88 81 THR A CA 1
ATOM 654 C C . THR A 1 81 ? 1.618 -12.180 7.240 1.00 95.88 81 THR A C 1
ATOM 656 O O . THR A 1 81 ? 0.960 -11.839 8.219 1.00 95.88 81 THR A O 1
ATOM 659 N N . THR A 1 82 ? 1.044 -12.569 6.095 1.00 96.69 82 THR A N 1
ATOM 660 C CA . THR A 1 82 ? -0.415 -12.612 5.905 1.00 96.69 82 THR A CA 1
ATOM 661 C C . THR A 1 82 ? -1.081 -13.575 6.884 1.00 96.69 82 THR A C 1
ATOM 663 O O . THR A 1 82 ? -1.978 -13.166 7.612 1.00 96.69 82 THR A O 1
ATOM 666 N N . ALA A 1 83 ? -0.615 -14.824 6.963 1.00 97.19 83 ALA A N 1
ATOM 667 C CA . ALA A 1 83 ? -1.187 -15.837 7.849 1.00 97.19 83 ALA A CA 1
ATOM 668 C C . ALA A 1 83 ? -1.129 -15.411 9.323 1.00 97.19 83 ALA A C 1
ATOM 670 O O . ALA A 1 83 ? -2.100 -15.564 10.062 1.00 97.19 83 ALA A O 1
ATOM 671 N N . MET A 1 84 ? -0.007 -14.826 9.740 1.00 95.88 84 MET A N 1
ATOM 672 C CA . MET A 1 84 ? 0.163 -14.316 11.094 1.00 95.88 84 MET A CA 1
ATOM 673 C C . MET A 1 84 ? -0.777 -13.142 11.398 1.00 95.88 84 MET A C 1
ATOM 675 O O . MET A 1 84 ? -1.449 -13.165 12.427 1.00 95.88 84 MET A O 1
ATOM 679 N N . LEU A 1 85 ? -0.856 -12.134 10.520 1.00 96.06 85 LEU A N 1
ATOM 680 C CA . LEU A 1 85 ? -1.760 -10.995 10.713 1.00 96.06 85 LEU A CA 1
ATOM 681 C C . LEU A 1 85 ? -3.223 -11.450 10.748 1.00 96.06 85 LEU A C 1
ATOM 683 O O . LEU A 1 85 ? -3.967 -11.021 11.625 1.00 96.06 85 LEU A O 1
ATOM 687 N N . THR A 1 86 ? -3.624 -12.366 9.863 1.00 97.50 86 THR A N 1
ATOM 688 C CA . THR A 1 86 ? -4.967 -12.960 9.886 1.00 97.50 86 THR A CA 1
ATOM 689 C C . THR A 1 86 ? -5.236 -13.682 11.205 1.00 97.50 86 THR A C 1
ATOM 691 O O . THR A 1 86 ? -6.295 -13.483 11.794 1.00 97.50 86 THR A O 1
ATOM 694 N N . GLY A 1 87 ? -4.275 -14.458 11.714 1.00 97.69 87 GLY A N 1
ATOM 695 C CA . GLY A 1 87 ? -4.393 -15.116 13.016 1.00 97.69 87 GLY A CA 1
ATOM 696 C C . GLY A 1 87 ? -4.619 -14.127 14.165 1.00 97.69 87 GLY A C 1
ATOM 697 O O . GLY A 1 87 ? -5.517 -14.333 14.979 1.00 97.69 87 GLY A O 1
ATOM 698 N N . LEU A 1 88 ? -3.864 -13.024 14.201 1.00 97.12 88 LEU A N 1
ATOM 699 C CA . LEU A 1 88 ? -4.027 -11.971 15.212 1.00 97.12 88 LEU A CA 1
ATOM 700 C C . LEU A 1 88 ? -5.389 -11.272 15.102 1.00 97.12 88 LEU A C 1
ATOM 702 O O . LEU A 1 88 ? -6.049 -11.059 16.115 1.00 97.12 88 LEU A O 1
ATOM 706 N N . VAL A 1 89 ? -5.857 -10.993 13.883 1.00 97.81 89 VAL A N 1
ATOM 707 C CA . VAL A 1 89 ? -7.205 -10.447 13.658 1.00 97.81 89 VAL A CA 1
ATOM 708 C C . VAL A 1 89 ? -8.277 -11.410 14.173 1.00 97.81 89 VAL A C 1
ATOM 710 O O . VAL A 1 89 ? -9.202 -10.977 14.858 1.00 97.81 89 VAL A O 1
ATOM 713 N N . CYS A 1 90 ? -8.149 -12.716 13.919 1.00 97.75 90 CYS A N 1
ATOM 714 C CA . CYS A 1 90 ? -9.087 -13.714 14.437 1.00 97.75 90 CYS A CA 1
ATOM 715 C C . CYS A 1 90 ? -9.158 -13.719 15.974 1.00 97.75 90 CYS A C 1
ATOM 717 O O . CYS A 1 90 ? -10.239 -13.930 16.524 1.00 97.75 90 CYS A O 1
ATOM 719 N N . LEU A 1 91 ? -8.050 -13.451 16.676 1.00 96.50 91 LEU A N 1
ATOM 720 C CA . LEU A 1 91 ? -8.054 -13.314 18.138 1.00 96.50 91 LEU A CA 1
ATOM 721 C C . LEU A 1 91 ? -8.867 -12.097 18.606 1.00 96.50 91 LEU A C 1
ATOM 723 O O . LEU A 1 91 ? -9.635 -12.213 19.561 1.00 96.50 91 LEU A O 1
ATOM 727 N N . GLU A 1 92 ? -8.762 -10.954 17.924 1.00 97.12 92 GLU A N 1
ATOM 728 C CA . GLU A 1 92 ? -9.566 -9.766 18.249 1.00 97.12 92 GLU A CA 1
ATOM 729 C C . GLU A 1 92 ? -11.058 -9.971 17.934 1.00 97.12 92 GLU A C 1
ATOM 731 O O . GLU A 1 92 ? -11.924 -9.516 18.686 1.00 97.12 92 GLU A O 1
ATOM 736 N N . VAL A 1 93 ? -11.380 -10.735 16.883 1.00 97.31 93 VAL A N 1
ATOM 737 C CA . VAL A 1 93 ? -12.769 -11.090 16.540 1.00 97.31 93 VAL A CA 1
ATOM 738 C C . VAL A 1 93 ? -13.459 -11.840 17.686 1.00 97.31 93 VAL A C 1
ATOM 740 O O . VAL A 1 93 ? -14.623 -11.560 17.971 1.00 97.31 93 VAL A O 1
ATOM 743 N N . TYR A 1 94 ? -12.768 -12.730 18.407 1.00 96.75 94 TYR A N 1
ATOM 744 C CA . TYR A 1 94 ? -13.360 -13.404 19.571 1.00 96.75 94 TYR A CA 1
ATOM 745 C C . TYR A 1 94 ? -13.801 -12.428 20.668 1.00 96.75 94 TYR A C 1
ATOM 747 O O . TYR A 1 94 ? -14.832 -12.652 21.302 1.00 96.75 94 TYR A O 1
ATOM 755 N N . LYS A 1 95 ? -13.043 -11.352 20.902 1.00 95.69 95 LYS A N 1
ATOM 756 C CA . LYS A 1 95 ? -13.374 -10.326 21.908 1.00 95.69 95 LYS A CA 1
ATOM 757 C C . LYS A 1 95 ? -14.600 -9.525 21.483 1.00 95.69 95 LYS A C 1
ATOM 759 O O . LYS A 1 95 ? -15.488 -9.263 22.295 1.00 95.69 95 LYS A O 1
ATOM 764 N N . PHE A 1 96 ? -14.673 -9.211 20.190 1.00 94.50 96 PHE A N 1
ATOM 765 C CA . PHE A 1 96 ? -15.818 -8.537 19.593 1.00 94.50 96 PHE A CA 1
ATOM 766 C C . PHE A 1 96 ? -17.101 -9.373 19.712 1.00 94.50 96 PHE A C 1
ATOM 768 O O . PHE A 1 96 ? -18.123 -8.874 20.184 1.00 94.50 96 PHE A O 1
ATOM 775 N N . VAL A 1 97 ? -17.041 -10.664 19.361 1.00 96.69 97 VAL A N 1
ATOM 776 C CA . VAL A 1 97 ? -18.184 -11.595 19.450 1.00 96.69 97 VAL A CA 1
ATOM 777 C 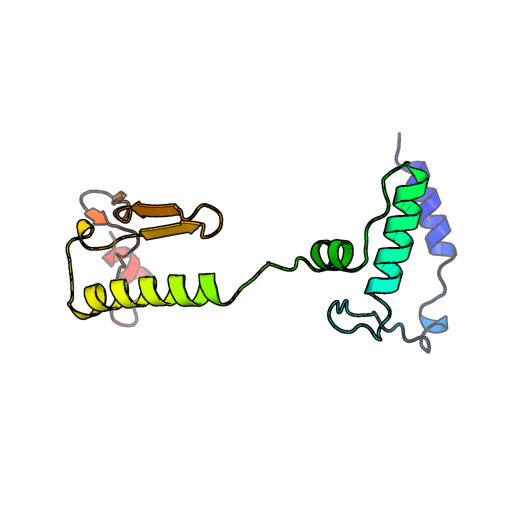C . VAL A 1 97 ? -18.644 -11.804 20.896 1.00 96.69 97 VAL A C 1
ATOM 779 O O . VAL A 1 97 ? -19.837 -11.934 21.147 1.00 96.69 97 VAL A O 1
ATOM 782 N N . GLN A 1 98 ? -17.727 -11.779 21.865 1.00 96.38 98 GLN A N 1
ATOM 783 C CA . GLN A 1 98 ? -18.052 -11.858 23.295 1.00 96.38 98 GLN A CA 1
ATOM 784 C C . GLN A 1 98 ? -18.548 -10.530 23.892 1.00 96.38 98 GLN A C 1
ATOM 786 O O . GLN A 1 98 ? -18.743 -10.433 25.102 1.00 96.38 98 GLN A O 1
ATOM 791 N N . HIS A 1 99 ? -18.760 -9.501 23.066 1.00 94.50 99 HIS A N 1
ATOM 792 C CA . HIS A 1 99 ? -19.244 -8.186 23.484 1.00 94.50 99 HIS A CA 1
ATOM 793 C C . HIS A 1 99 ? -18.376 -7.520 24.562 1.00 94.50 99 HIS A C 1
ATOM 795 O O . HIS A 1 99 ? -18.888 -6.844 25.461 1.00 94.50 99 HIS A O 1
ATOM 801 N N . HIS A 1 100 ? -17.053 -7.683 24.472 1.00 95.06 100 HIS A N 1
ATOM 802 C CA . HIS A 1 100 ? -16.130 -6.962 25.340 1.00 95.06 100 HIS A CA 1
ATOM 803 C C . HIS A 1 100 ? -16.326 -5.448 25.183 1.00 95.06 100 HIS A C 1
ATOM 805 O O . HIS A 1 100 ? -16.228 -4.912 24.078 1.00 95.06 100 HIS A O 1
ATOM 811 N N . LYS A 1 101 ? -16.588 -4.759 26.302 1.00 91.06 101 LYS A N 1
ATOM 812 C CA . LYS A 1 101 ? -16.792 -3.299 26.349 1.00 91.06 101 LYS A CA 1
ATOM 813 C C . LYS A 1 101 ? -15.566 -2.519 26.823 1.00 91.06 101 LYS A C 1
ATOM 815 O O . LYS A 1 101 ? -15.496 -1.319 26.585 1.00 91.06 101 LYS A O 1
ATOM 820 N N . ASN A 1 102 ? -14.627 -3.175 27.512 1.00 93.00 102 ASN A N 1
ATOM 821 C CA . ASN A 1 102 ? -13.396 -2.523 27.952 1.00 93.00 102 ASN A CA 1
ATOM 822 C C . ASN A 1 102 ? -12.419 -2.411 26.772 1.00 93.00 102 ASN A C 1
ATOM 824 O O . ASN A 1 102 ? -12.059 -3.426 26.170 1.00 93.00 102 ASN A O 1
ATOM 828 N N . ILE A 1 103 ? -11.983 -1.187 26.473 1.00 91.81 103 ILE A N 1
ATOM 829 C CA . ILE A 1 103 ? -11.014 -0.894 25.413 1.00 91.81 103 ILE A CA 1
ATOM 830 C C . ILE A 1 103 ? -9.658 -1.565 25.666 1.00 91.81 103 ILE A C 1
ATOM 832 O O . ILE A 1 103 ? -9.053 -2.049 24.718 1.00 91.81 103 ILE A O 1
ATOM 836 N N . GLU A 1 104 ? -9.251 -1.704 26.931 1.00 92.88 104 GLU A N 1
ATOM 837 C CA . GLU A 1 104 ? -7.990 -2.344 27.350 1.00 92.88 104 GLU A CA 1
ATOM 838 C C . GLU A 1 104 ? -7.939 -3.833 26.969 1.00 92.88 104 GLU A C 1
ATOM 840 O O . GLU A 1 104 ? -6.872 -4.436 26.854 1.00 92.88 104 GLU A O 1
ATOM 845 N N . SER A 1 105 ? -9.106 -4.452 26.748 1.00 94.25 105 SER A N 1
ATOM 846 C CA . SER A 1 105 ? -9.160 -5.843 26.298 1.00 94.25 105 SER A CA 1
ATOM 847 C C . SER A 1 105 ? -8.721 -6.005 24.843 1.00 94.25 105 SER A C 1
ATOM 849 O O . SER A 1 105 ? -8.256 -7.084 24.473 1.00 94.25 105 SER A O 1
ATOM 851 N N . TYR A 1 106 ? -8.837 -4.958 24.025 1.00 96.31 106 TYR A N 1
ATOM 852 C CA . TYR A 1 106 ? -8.431 -4.959 22.624 1.00 96.31 106 TYR A CA 1
ATOM 853 C C . TYR A 1 106 ? -6.961 -4.577 22.485 1.00 96.31 106 TYR A C 1
ATOM 855 O O . TYR A 1 106 ? -6.413 -3.843 23.304 1.00 96.31 106 TYR A O 1
ATOM 863 N N . GLN A 1 107 ? -6.314 -5.081 21.438 1.00 96.19 107 GLN A N 1
ATOM 864 C CA . GLN A 1 107 ? -4.906 -4.798 21.169 1.00 96.19 107 GLN A CA 1
ATOM 865 C C . GLN A 1 107 ? -4.695 -4.541 19.677 1.00 96.19 107 GLN A C 1
ATOM 867 O O . GLN A 1 107 ? -5.073 -5.345 18.827 1.00 96.19 107 GLN A O 1
ATOM 872 N N . ASN A 1 108 ? -4.044 -3.428 19.358 1.00 96.75 108 ASN A N 1
ATOM 873 C CA . ASN A 1 108 ? -3.432 -3.210 18.056 1.00 96.75 108 ASN A CA 1
ATOM 874 C C . ASN A 1 108 ? -2.130 -4.006 17.998 1.00 96.75 108 ASN A C 1
ATOM 876 O O . ASN A 1 108 ? -1.343 -3.952 18.940 1.00 96.75 108 ASN A O 1
ATOM 880 N N . ALA A 1 109 ? -1.884 -4.707 16.893 1.00 96.38 109 ALA A N 1
ATOM 881 C CA . ALA A 1 109 ? -0.671 -5.491 16.703 1.00 96.38 109 ALA A CA 1
ATOM 882 C C . ALA A 1 109 ? 0.242 -4.869 15.639 1.00 96.38 109 ALA A C 1
ATOM 884 O O . ALA A 1 109 ? -0.185 -4.580 14.521 1.00 96.38 109 ALA A O 1
ATOM 885 N N . PHE A 1 110 ? 1.520 -4.731 15.975 1.00 96.44 110 PHE A N 1
ATOM 886 C CA . PHE A 1 110 ? 2.594 -4.293 15.092 1.00 96.44 110 PHE A CA 1
ATOM 887 C C . PHE A 1 110 ? 3.618 -5.411 15.005 1.00 96.44 110 PHE A C 1
ATOM 889 O O . PHE A 1 110 ? 4.155 -5.838 16.026 1.00 96.44 110 PHE A O 1
ATOM 896 N N . V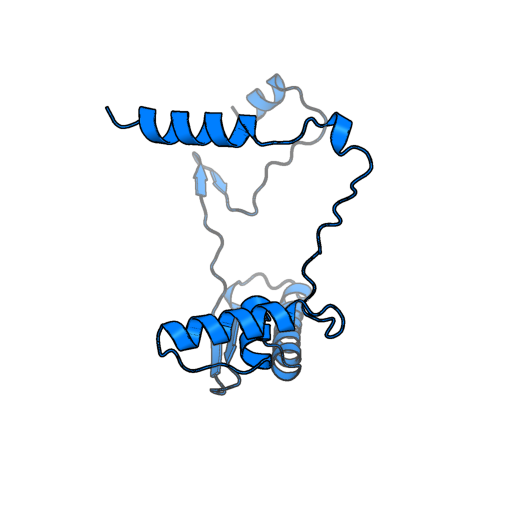AL A 1 111 ? 3.899 -5.901 13.799 1.00 95.94 111 VAL A N 1
ATOM 897 C CA . VAL A 1 111 ? 4.783 -7.055 13.646 1.00 95.94 111 VAL A CA 1
ATOM 898 C C . VAL A 1 111 ? 5.815 -6.833 12.555 1.00 95.94 111 VAL A C 1
ATOM 900 O O . VAL A 1 111 ? 5.496 -6.379 11.459 1.00 95.94 111 VAL A O 1
ATOM 903 N N . ASN A 1 112 ? 7.057 -7.203 12.855 1.00 95.50 112 ASN A N 1
ATOM 904 C CA . ASN A 1 112 ? 8.140 -7.287 11.890 1.00 95.50 112 ASN A CA 1
ATOM 905 C C . ASN A 1 112 ? 8.860 -8.634 12.040 1.00 95.50 112 ASN A C 1
ATOM 907 O O . ASN A 1 112 ? 9.726 -8.801 12.900 1.00 95.50 112 ASN A O 1
ATOM 911 N N . LEU A 1 113 ? 8.517 -9.580 11.162 1.00 94.69 113 LEU A N 1
ATOM 912 C CA . LEU A 1 113 ? 9.068 -10.938 11.161 1.00 94.69 113 LEU A CA 1
ATOM 913 C C . LEU A 1 113 ? 10.551 -11.018 10.773 1.00 94.69 113 LEU A C 1
ATOM 915 O O . LEU A 1 113 ? 11.174 -12.046 11.019 1.00 94.69 113 LEU A O 1
ATOM 919 N N . ALA A 1 114 ? 11.129 -9.962 10.191 1.00 94.69 114 ALA A N 1
ATOM 920 C CA . ALA A 1 114 ? 12.562 -9.929 9.902 1.00 94.69 114 ALA A CA 1
ATOM 921 C C . ALA A 1 114 ? 13.407 -9.717 11.173 1.00 94.69 114 ALA A C 1
ATOM 923 O O . ALA A 1 114 ? 14.524 -10.221 11.250 1.00 94.69 114 ALA A O 1
ATOM 924 N N . LEU A 1 115 ? 12.874 -8.990 12.167 1.00 94.75 115 LEU A N 1
ATOM 925 C CA . LEU A 1 115 ? 13.504 -8.732 13.476 1.00 94.75 115 LEU A CA 1
ATOM 926 C C . LEU A 1 115 ? 12.886 -9.558 14.619 1.00 94.75 115 LEU A C 1
ATOM 928 O O . LEU A 1 115 ? 13.113 -9.261 15.790 1.00 94.75 115 LEU A O 1
ATOM 932 N N . PRO A 1 116 ? 12.170 -10.639 14.287 1.00 91.12 116 PRO A N 1
ATOM 933 C CA . PRO A 1 116 ? 11.097 -11.229 15.109 1.00 91.12 116 PRO A CA 1
ATOM 934 C C . PRO A 1 116 ? 10.429 -10.298 16.146 1.00 91.12 116 PRO A C 1
ATOM 936 O O . PRO A 1 116 ? 10.253 -10.663 17.306 1.00 91.12 116 PRO A O 1
ATOM 939 N N . PHE A 1 117 ? 10.056 -9.082 15.742 1.00 96.44 117 PHE A N 1
ATOM 940 C CA . PHE A 1 117 ? 9.482 -8.076 16.636 1.00 96.44 117 PHE A CA 1
ATOM 941 C C . PHE A 1 117 ? 7.956 -8.149 16.653 1.00 96.44 117 PHE A C 1
ATOM 943 O O . PHE A 1 117 ? 7.330 -8.103 15.594 1.00 96.44 117 PHE A O 1
ATOM 950 N N . PHE A 1 118 ? 7.380 -8.161 17.856 1.00 96.56 118 PHE A N 1
ATOM 951 C CA . PHE A 1 118 ? 5.943 -8.091 18.107 1.00 96.56 118 PHE A CA 1
ATOM 952 C C . PHE A 1 118 ? 5.676 -6.989 19.133 1.00 96.56 118 PHE A C 1
ATOM 954 O O . PHE A 1 118 ? 6.148 -7.061 20.266 1.00 96.56 118 PHE A O 1
ATOM 961 N N . GLY A 1 119 ? 4.930 -5.968 18.728 1.00 97.00 119 GLY A N 1
ATOM 962 C CA . GLY A 1 11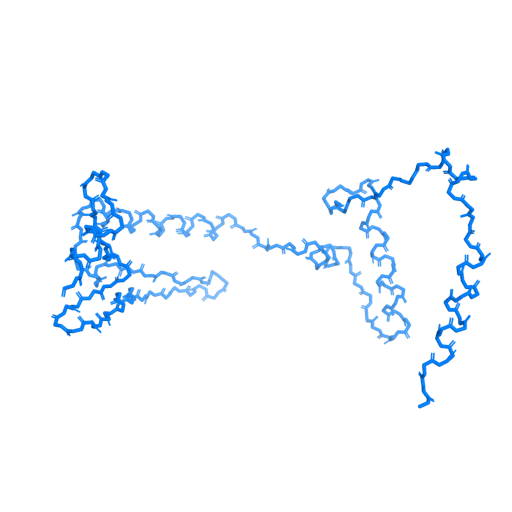9 ? 4.478 -4.881 19.582 1.00 97.00 119 GLY A CA 1
ATOM 963 C C . GLY A 1 119 ? 2.962 -4.881 19.663 1.00 97.00 119 GLY A C 1
ATOM 964 O O . GLY A 1 119 ? 2.289 -5.007 18.642 1.00 97.00 119 GLY A O 1
ATOM 965 N N . PHE A 1 120 ? 2.434 -4.711 20.868 1.00 96.88 120 PHE A N 1
ATOM 966 C CA . PHE A 1 120 ? 1.004 -4.562 21.096 1.00 96.88 120 PHE A CA 1
ATOM 967 C C . PHE A 1 120 ? 0.739 -3.237 21.798 1.00 96.88 120 PHE A C 1
ATOM 969 O O . PHE A 1 120 ? 1.524 -2.821 22.652 1.00 96.88 120 PHE A O 1
ATOM 976 N N . SER A 1 121 ? -0.333 -2.558 21.407 1.00 96.38 121 SER A N 1
ATOM 977 C CA . SER A 1 121 ? -0.777 -1.343 22.080 1.00 96.38 121 SER A CA 1
ATOM 978 C C . SER A 1 121 ? -2.286 -1.333 22.220 1.00 96.38 121 SER A C 1
ATOM 980 O O . SER A 1 121 ? -3.009 -1.780 21.331 1.00 96.38 121 SER A O 1
ATOM 982 N N . GLU A 1 122 ? -2.775 -0.719 23.286 1.00 95.31 122 GLU A N 1
ATOM 983 C CA . GLU A 1 122 ? -4.205 -0.479 23.427 1.00 95.31 122 GLU A CA 1
ATOM 984 C C . GLU A 1 122 ? -4.707 0.471 22.324 1.00 95.31 122 GLU A C 1
ATOM 986 O O . GLU A 1 122 ? -3.975 1.376 21.889 1.00 95.31 122 GLU A O 1
ATOM 991 N N . PRO A 1 123 ? -5.940 0.276 21.825 1.00 94.69 123 PRO A N 1
ATOM 992 C CA . PRO A 1 123 ? -6.572 1.231 20.934 1.00 94.69 123 PRO A CA 1
ATOM 993 C C . PRO A 1 123 ? -6.768 2.592 21.598 1.00 94.69 123 PRO A C 1
ATOM 995 O O . PRO A 1 123 ? -7.051 2.702 22.790 1.00 94.69 123 PRO A O 1
ATOM 998 N N . VAL A 1 124 ? -6.670 3.650 20.796 1.00 93.25 124 VAL A N 1
ATOM 999 C CA . VAL A 1 124 ? -6.906 5.013 21.275 1.00 93.25 124 VAL A CA 1
ATOM 1000 C C . VAL A 1 124 ? -8.412 5.223 21.470 1.00 93.25 124 VAL A C 1
ATOM 1002 O O . VAL A 1 124 ? -9.185 4.929 20.551 1.00 93.25 124 VAL A O 1
ATOM 1005 N N . PRO A 1 125 ? -8.861 5.753 22.623 1.00 91.94 125 PRO A N 1
ATOM 1006 C CA . PRO A 1 125 ? -10.271 6.050 22.835 1.00 91.94 125 PRO A CA 1
ATOM 1007 C C . PRO A 1 125 ? -10.766 7.118 21.854 1.00 91.94 125 PRO A C 1
ATOM 1009 O O . PRO A 1 125 ? -10.033 8.024 21.453 1.00 91.94 125 PRO A O 1
ATOM 1012 N N . SER A 1 126 ? -12.044 7.044 21.483 1.00 91.69 126 SER A N 1
ATOM 1013 C CA . SER A 1 126 ? -12.654 8.023 20.581 1.00 91.69 126 SER A CA 1
ATOM 1014 C C . SER A 1 126 ? -12.586 9.433 21.167 1.00 91.69 126 SER A C 1
ATOM 1016 O O . SER A 1 126 ? -12.987 9.655 22.315 1.00 91.69 126 SER A O 1
ATOM 1018 N N . LYS A 1 127 ? -12.152 10.403 20.359 1.00 93.00 127 LYS A N 1
ATOM 1019 C CA . LYS A 1 127 ? -12.119 11.812 20.758 1.00 93.00 127 LYS A CA 1
ATOM 1020 C C . LYS A 1 127 ? -13.532 12.300 21.086 1.00 93.00 127 LYS A C 1
ATOM 1022 O O . LYS A 1 127 ? -14.414 12.260 20.229 1.00 93.00 127 LYS A O 1
ATOM 1027 N N . ARG A 1 128 ? -13.718 12.787 22.314 1.00 92.94 128 ARG A N 1
ATOM 1028 C CA . ARG A 1 128 ? -14.950 13.451 22.749 1.00 92.94 128 ARG A CA 1
ATOM 1029 C C . ARG A 1 128 ? -14.894 14.925 22.373 1.00 92.94 128 ARG A C 1
ATOM 1031 O O . ARG A 1 128 ? -13.889 15.596 22.606 1.00 92.94 128 ARG A O 1
ATOM 1038 N N . GLN A 1 129 ? -15.962 15.403 21.761 1.00 92.25 129 GLN A N 1
ATOM 1039 C CA . GLN A 1 129 ? -16.204 16.798 21.435 1.00 92.25 129 GLN A CA 1
ATOM 1040 C C . GLN A 1 129 ? -17.385 17.284 22.267 1.00 92.25 129 GLN A C 1
ATOM 1042 O O . GLN A 1 129 ? -18.289 16.512 22.581 1.00 92.25 129 GLN A O 1
ATOM 1047 N N . LYS A 1 130 ? -17.366 18.562 22.639 1.00 91.88 130 LYS A N 1
ATOM 1048 C CA . LYS A 1 130 ? -18.424 19.173 23.439 1.00 91.88 130 LYS A CA 1
ATOM 1049 C C . LYS A 1 130 ? -19.062 20.304 22.649 1.00 91.88 130 LYS A C 1
ATOM 1051 O O . LYS A 1 130 ? -18.359 21.197 22.179 1.00 91.88 130 LYS A O 1
ATOM 1056 N N . TYR A 1 131 ? -20.382 20.261 22.524 1.00 84.44 131 TYR A N 1
ATOM 1057 C CA . TYR A 1 131 ? -21.186 21.357 21.998 1.00 84.44 131 TYR A CA 1
ATOM 1058 C C . TYR A 1 131 ? -22.280 21.679 23.014 1.00 84.44 131 TYR A C 1
ATOM 1060 O O . TYR A 1 131 ? -23.092 20.815 23.348 1.00 84.44 131 TYR A O 1
ATOM 1068 N N . LEU A 1 132 ? -22.265 22.910 23.536 1.00 84.56 132 LEU A N 1
ATOM 1069 C CA . LEU A 1 132 ? -23.070 23.315 24.695 1.00 84.56 132 LEU A CA 1
ATOM 1070 C C . LEU A 1 132 ? -22.844 22.343 25.872 1.00 84.56 132 LEU A C 1
ATOM 1072 O O . LEU A 1 132 ? -21.699 22.144 26.278 1.00 84.56 132 LEU A O 1
ATOM 1076 N N . ASP A 1 133 ? -23.900 21.708 26.381 1.00 82.00 133 ASP A N 1
ATOM 1077 C CA . ASP A 1 133 ? -23.847 20.737 27.482 1.00 82.00 133 ASP A CA 1
ATOM 1078 C C . ASP A 1 133 ? -23.808 19.271 27.020 1.00 82.00 133 ASP A C 1
ATOM 1080 O O . ASP A 1 133 ? -23.810 18.361 27.848 1.00 82.00 133 ASP A O 1
ATOM 1084 N N . LYS A 1 134 ? -23.750 19.015 25.706 1.00 83.31 134 LYS A N 1
ATOM 1085 C CA . LYS A 1 134 ? -23.716 17.658 25.145 1.00 83.31 134 LYS A CA 1
ATOM 1086 C C . LYS A 1 134 ? -22.293 17.271 24.745 1.00 83.31 134 LYS A C 1
ATOM 1088 O O . LYS A 1 134 ? -21.632 17.978 23.981 1.00 83.31 134 LYS A O 1
ATOM 1093 N N . GLU A 1 135 ? -21.836 16.125 25.244 1.00 90.12 135 GLU A N 1
ATOM 1094 C CA . GLU A 1 135 ? -20.643 15.444 24.739 1.00 90.12 135 GLU A CA 1
ATOM 1095 C C . GLU A 1 135 ? -21.035 14.459 23.638 1.00 90.12 135 GLU A C 1
ATOM 1097 O O . GLU A 1 135 ? -22.024 13.741 23.769 1.00 90.12 135 GLU A O 1
ATOM 1102 N N . PHE A 1 136 ? -20.252 14.424 22.565 1.00 91.75 136 PHE A N 1
ATOM 1103 C CA . PHE A 1 136 ? -20.428 13.493 21.456 1.00 91.75 136 PHE A CA 1
ATOM 1104 C C . PHE A 1 136 ? -19.071 13.049 20.898 1.00 91.75 136 PHE A C 1
ATOM 1106 O O . PHE A 1 136 ? -18.035 13.682 21.107 1.00 91.75 136 PHE A O 1
ATOM 1113 N N . THR A 1 137 ? -19.064 11.933 20.192 1.00 94.00 137 THR A N 1
ATOM 1114 C CA . THR A 1 137 ? -17.900 11.287 19.584 1.00 94.00 137 THR A CA 1
ATOM 1115 C C . THR A 1 137 ? -18.123 11.096 18.086 1.00 94.00 137 THR A C 1
ATOM 1117 O O . THR A 1 137 ? -19.179 11.427 17.556 1.00 94.00 137 THR A O 1
ATOM 1120 N N . LEU A 1 138 ? -17.132 10.531 17.387 1.00 91.88 138 LEU A N 1
ATOM 1121 C CA . LEU A 1 138 ? -17.265 10.135 15.977 1.00 91.88 138 LEU A CA 1
ATOM 1122 C C . LEU A 1 138 ? -18.440 9.169 15.729 1.00 91.88 138 LEU A C 1
ATOM 1124 O O . LEU A 1 138 ? -18.962 9.113 14.621 1.00 91.88 138 LEU A O 1
ATOM 1128 N N . TRP A 1 139 ? -18.823 8.389 16.739 1.00 91.75 139 TRP A N 1
ATOM 1129 C CA . TRP A 1 139 ? -19.818 7.325 16.612 1.00 91.75 139 TRP A CA 1
ATOM 1130 C C . TRP A 1 139 ? -21.245 7.795 16.893 1.00 91.75 139 TRP A C 1
ATOM 1132 O O . TRP A 1 139 ? -22.194 7.069 16.598 1.00 91.75 139 TRP A O 1
ATOM 1142 N N . ASP A 1 140 ? -21.398 8.994 17.451 1.00 92.06 140 ASP A N 1
ATOM 1143 C CA . ASP A 1 140 ? -22.700 9.563 17.762 1.00 92.06 140 ASP A CA 1
ATOM 1144 C C . ASP A 1 140 ? -23.309 10.203 16.514 1.00 92.06 140 ASP A C 1
ATOM 1146 O O . ASP A 1 140 ? -22.639 10.890 15.740 1.00 92.06 140 ASP A O 1
ATOM 1150 N N . ARG A 1 141 ? -24.608 9.983 16.318 1.00 90.12 141 ARG A N 1
ATOM 1151 C CA . ARG A 1 141 ? -25.369 10.550 15.204 1.00 90.12 141 ARG A CA 1
ATOM 1152 C C . ARG A 1 141 ? -26.765 10.940 15.658 1.00 90.12 141 ARG A C 1
ATOM 1154 O O . ARG A 1 141 ? -27.335 10.312 16.548 1.00 90.12 141 ARG A O 1
ATOM 1161 N N . PHE A 1 142 ? -27.326 11.950 15.007 1.00 87.62 142 PHE A N 1
ATOM 1162 C CA . PHE A 1 142 ? -28.727 12.301 15.184 1.00 87.62 142 PHE A CA 1
ATOM 1163 C C . PHE A 1 142 ? -29.580 11.466 14.236 1.00 87.62 142 PHE A C 1
ATOM 1165 O O . PHE A 1 142 ? -29.456 11.571 13.018 1.00 87.62 142 PHE A O 1
ATOM 1172 N N . GLU A 1 143 ? -30.440 10.627 14.800 1.00 87.25 143 GLU A N 1
ATOM 1173 C CA . GLU A 1 143 ? -31.408 9.854 14.029 1.00 87.25 143 GLU A CA 1
ATOM 1174 C C . GLU A 1 143 ? -32.761 10.558 14.059 1.00 87.25 143 GLU A C 1
ATOM 1176 O O . GLU A 1 143 ? -33.487 10.517 15.053 1.00 87.25 143 GLU A O 1
ATOM 1181 N N . VAL A 1 144 ? -33.098 11.208 12.948 1.00 87.56 144 VAL A N 1
ATOM 1182 C CA . VAL A 1 144 ? -34.429 11.766 12.706 1.00 87.56 144 VAL A CA 1
ATOM 1183 C C . VAL A 1 144 ? -35.316 10.662 12.135 1.00 87.56 144 VAL A C 1
ATOM 1185 O O . VAL A 1 144 ? -34.951 10.009 11.158 1.00 87.56 144 VAL A O 1
ATOM 1188 N N . LYS A 1 145 ? -36.488 10.443 12.739 1.00 84.06 145 LYS A N 1
ATOM 1189 C CA . LYS A 1 145 ? -37.459 9.450 12.263 1.00 84.06 145 LYS A CA 1
ATOM 1190 C C . LYS A 1 145 ? -38.506 10.111 11.369 1.00 84.06 145 LYS A C 1
ATOM 1192 O O . LYS A 1 145 ? -39.241 10.968 11.842 1.00 84.06 145 LYS A O 1
ATOM 1197 N N . GLY A 1 146 ? -38.626 9.627 10.134 1.00 84.31 146 GLY A N 1
ATOM 1198 C CA . GLY A 1 146 ? -39.640 10.077 9.175 1.00 84.31 146 GLY A CA 1
ATOM 1199 C C . GLY A 1 146 ? -39.188 11.244 8.299 1.00 84.31 146 GLY A C 1
ATOM 1200 O O . GLY A 1 146 ? -38.057 11.719 8.398 1.00 84.31 146 GLY A O 1
ATOM 1201 N N . GLU A 1 147 ? -40.081 11.668 7.409 1.00 85.56 147 GLU A N 1
ATOM 1202 C CA . GLU A 1 147 ? -39.892 12.872 6.604 1.00 85.56 147 GLU A CA 1
ATOM 1203 C C . GLU A 1 147 ? -40.210 14.092 7.469 1.00 85.56 147 GLU A C 1
ATOM 1205 O O . GLU A 1 147 ? -41.268 14.160 8.089 1.00 85.56 147 GLU A O 1
ATOM 1210 N N . MET A 1 148 ? -39.273 15.032 7.530 1.00 88.88 148 MET A N 1
ATOM 1211 C CA . MET A 1 148 ? -39.400 16.272 8.284 1.00 88.88 148 MET A CA 1
ATOM 1212 C C . MET A 1 148 ? -39.083 17.430 7.347 1.00 88.88 148 MET A C 1
ATOM 1214 O O . MET A 1 148 ? -38.143 17.357 6.549 1.00 88.88 148 MET A O 1
ATOM 1218 N N . THR A 1 149 ? -39.872 18.494 7.419 1.00 92.12 149 THR A N 1
ATOM 1219 C CA . THR A 1 149 ? -39.590 19.725 6.680 1.00 92.12 149 THR A CA 1
ATOM 1220 C C . THR A 1 149 ? -38.341 20.415 7.242 1.00 92.12 149 THR A C 1
ATOM 1222 O O . THR A 1 149 ? -37.934 20.189 8.383 1.00 92.12 149 THR A O 1
ATOM 1225 N N . LEU A 1 150 ? -37.701 21.284 6.449 1.00 90.69 150 LEU A N 1
ATOM 1226 C CA . LEU A 1 150 ? -36.524 22.034 6.911 1.00 90.69 150 LEU A CA 1
ATOM 1227 C C . LEU A 1 150 ? -36.845 22.914 8.133 1.00 90.69 150 LEU A C 1
ATOM 1229 O O . LEU A 1 150 ? -35.990 23.096 8.996 1.00 90.69 150 LEU A O 1
ATOM 1233 N N . GLU A 1 151 ? -38.068 23.441 8.208 1.00 90.56 151 GLU A N 1
ATOM 1234 C CA . GLU A 1 151 ? -38.527 24.267 9.327 1.00 90.56 151 GLU A CA 1
ATOM 1235 C C . GLU A 1 151 ? -38.605 23.455 10.626 1.00 90.56 151 GLU A C 1
ATOM 1237 O O . GLU A 1 151 ? -37.975 23.828 11.616 1.00 90.56 151 GLU A O 1
ATOM 1242 N N . GLU 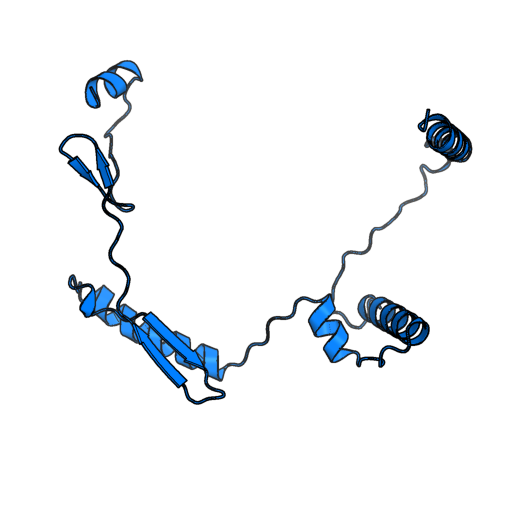A 1 152 ? -39.251 22.289 10.588 1.00 90.00 152 GLU A N 1
ATOM 1243 C CA . GLU A 1 152 ? -39.329 21.359 11.721 1.00 90.00 152 GLU A CA 1
ATOM 1244 C C . GLU A 1 152 ? -37.938 20.846 12.146 1.00 90.00 152 GLU A C 1
ATOM 1246 O O . GLU A 1 152 ? -37.668 20.713 13.339 1.00 90.00 152 GLU A O 1
ATOM 1251 N N . PHE A 1 153 ? -37.012 20.618 11.201 1.00 89.94 153 PHE A N 1
ATOM 1252 C CA . PHE A 1 153 ? -35.628 20.239 11.523 1.00 89.94 153 PHE A CA 1
ATOM 1253 C C . PHE A 1 153 ? -34.889 21.344 12.282 1.00 89.94 153 PHE A C 1
ATOM 1255 O O . PHE A 1 153 ? -34.176 21.066 13.247 1.00 89.94 153 PHE A O 1
ATOM 1262 N N . ILE A 1 154 ? -35.055 22.602 11.868 1.00 89.75 154 ILE A N 1
ATOM 1263 C CA . ILE A 1 154 ? -34.444 23.743 12.557 1.00 89.75 154 ILE A CA 1
ATOM 1264 C C . ILE A 1 154 ? -35.056 23.912 13.952 1.00 89.75 154 ILE A C 1
ATOM 1266 O O . ILE A 1 154 ? -34.317 24.188 14.893 1.00 89.75 154 ILE A O 1
ATOM 1270 N N . GLU A 1 155 ? -36.370 23.732 14.114 1.00 88.44 155 GLU A N 1
ATOM 1271 C CA . GLU A 1 155 ? -37.014 23.737 15.436 1.00 88.44 155 GLU A CA 1
ATOM 1272 C C . GLU A 1 155 ? -36.549 22.586 16.332 1.00 88.44 155 GLU A C 1
ATOM 1274 O O . GLU A 1 155 ? -36.362 22.795 17.525 1.00 88.44 155 GLU A O 1
ATOM 1279 N N . TYR A 1 156 ? -36.289 21.402 15.775 1.00 85.12 156 TYR A N 1
ATOM 1280 C CA . TYR A 1 156 ? -35.809 20.243 16.532 1.00 85.12 156 TYR A CA 1
ATOM 1281 C C . TYR A 1 156 ? -34.413 20.445 17.158 1.00 85.12 156 TYR A C 1
ATOM 1283 O O . TYR A 1 156 ? -34.116 19.865 18.204 1.00 85.12 156 TYR A O 1
ATOM 1291 N N . PHE A 1 157 ? -33.544 21.244 16.524 1.00 84.25 157 PHE A N 1
ATOM 1292 C CA . PHE A 1 157 ? -32.168 21.507 16.982 1.00 84.25 157 PHE A CA 1
ATOM 1293 C C . PHE A 1 157 ? -31.962 22.865 17.672 1.00 84.25 157 PHE A C 1
ATOM 1295 O O . PHE A 1 157 ? -30.860 23.106 18.176 1.00 84.25 157 PHE A O 1
ATOM 1302 N N . LYS A 1 158 ? -32.973 23.742 17.665 1.00 80.38 158 LYS A N 1
ATOM 1303 C CA . LYS A 1 158 ? -32.984 24.996 18.436 1.00 80.38 158 LYS A CA 1
ATOM 1304 C C . LYS A 1 158 ? -33.076 24.721 19.935 1.00 80.38 158 LYS A C 1
ATOM 1306 O O . LYS A 1 158 ? -32.420 25.483 20.679 1.00 80.38 158 LYS A O 1
#

Radius of gyration: 30.36 Å; chains: 1; bounding box: 67×58×71 Å

Sequence (158 aa):
MMNNANDIEAEQLLSRLPKPEDVLDIKIQPHEFEQDDDTNFHMDYIIATANLRAENYEIQRVDRNKIKRIAGNIIPVIATTTAMLTGLVCLEVYKFVQHHKNIESYQNAFVNLALPFFGFSEPVPSKRQKYLDKEFTLWDRFEVKGEMTLEEFIEYFK

pLDDT: mean 91.09, std 8.11, range [45.38, 98.31]

Secondary structure (DSSP, 8-state):
--SHHHHHHHHHHHHTSPPGGGGTT----PPP--SS-TTS-HHHHHHHHHHHHHHHTTPPP--HHHHHHHHTTPPP--HHHHHHHHHHHHHHHHHHHTT---GGG--EEEEETTTTEEEEEPPPPPPPEEETTEEE-TT------S---HHHHHHHH-